Protein AF-A0A9E3K7X8-F1 (afdb_monomer)

Foldseek 3Di:
DDDDDDDDDDDDDPPPPPPPDDDQDDQDFADPPPPDPDGFRWHPKDKDWAFQDAAAPQQKTWIWIKIWTATPVGDDIDIWIWTWIDHPNHTDWIWTDDDDVDWDWHYDHQWIWTDGPPDPDIDIDRCNVHDDQWDQHPNDITGTGD

Solvent-accessible surface area (backbone atoms only — not comparable to full-atom values): 9042 Å² total; per-residue (Å²): 141,83,88,82,85,83,85,83,84,82,83,81,80,81,80,79,79,77,78,79,76,78,75,92,79,74,54,56,76,62,57,69,53,90,94,52,98,53,82,47,47,38,27,79,70,51,71,48,80,40,83,54,41,62,33,44,97,59,49,37,35,38,26,50,34,38,40,34,31,30,47,66,92,54,80,70,77,44,64,40,37,30,46,39,34,27,45,90,89,39,83,66,32,31,35,64,45,82,52,84,71,66,70,47,72,46,59,57,57,40,28,43,38,40,34,36,93,93,44,98,61,70,44,77,44,69,41,64,88,47,81,67,64,59,47,73,56,96,89,41,79,31,55,56,46,112

pLDDT: mean 78.8, std 19.94, range [37.41, 98.38]

Nearest PDB structures (foldseek):
  7f0y-assembly1_B  TM=6.631E-01  e=2.706E+00  Aspergillus novofumigatus
  4j9a-assembly1_A  TM=6.262E-01  e=2.199E+00  Pseudomonas aeruginosa PAO1
  4j9a-assembly2_B  TM=6.569E-01  e=3.693E+00  Pseudomonas aeruginosa PAO1
  5aiw-assembly1_A  TM=5.893E-01  e=6.201E+00  Enterococcus faecalis EnGen0234
  4j9a-assembly6_F  TM=5.166E-01  e=6.879E+00  Pseudomonas aeruginosa PAO1

Structure (mmCIF, N/CA/C/O backbone):
data_AF-A0A9E3K7X8-F1
#
_entry.id   AF-A0A9E3K7X8-F1
#
loop_
_atom_site.group_PDB
_atom_site.id
_atom_site.type_symbol
_atom_site.label_atom_id
_atom_site.label_alt_id
_atom_site.label_comp_id
_atom_site.label_asym_id
_atom_site.label_entity_id
_atom_site.label_seq_id
_atom_site.pdbx_PDB_ins_code
_atom_site.Cartn_x
_atom_site.Cartn_y
_atom_site.Cartn_z
_atom_site.occupancy
_atom_site.B_iso_or_equiv
_atom_site.auth_seq_id
_atom_site.auth_comp_id
_atom_site.auth_asym_id
_atom_site.auth_atom_id
_atom_site.pdbx_PDB_model_num
ATOM 1 N N . MET A 1 1 ? -65.925 -32.024 -11.592 1.00 45.22 1 MET A N 1
ATOM 2 C CA . MET A 1 1 ? -64.967 -31.949 -12.717 1.00 45.22 1 MET A CA 1
ATOM 3 C C . MET A 1 1 ? -64.966 -30.537 -13.282 1.00 45.22 1 MET A C 1
ATOM 5 O O . MET A 1 1 ? -65.887 -30.189 -14.007 1.00 45.22 1 MET A O 1
ATOM 9 N N . ARG A 1 2 ? -63.994 -29.703 -12.897 1.00 37.41 2 ARG A N 1
ATOM 10 C CA . ARG A 1 2 ? -63.712 -28.413 -13.546 1.00 37.41 2 ARG A CA 1
ATOM 11 C C . ARG A 1 2 ? -62.199 -28.200 -13.518 1.00 37.41 2 ARG A C 1
ATOM 13 O O . ARG A 1 2 ? -61.634 -27.964 -12.457 1.00 37.41 2 ARG A O 1
ATOM 20 N N . SER A 1 3 ? -61.571 -28.384 -14.674 1.00 41.91 3 SER A N 1
ATOM 21 C CA . SER A 1 3 ? -60.143 -28.170 -14.903 1.00 41.91 3 SER A CA 1
ATOM 22 C C . SER A 1 3 ? -59.876 -26.676 -15.078 1.00 41.91 3 SER A C 1
ATOM 24 O O . SER A 1 3 ? -60.531 -26.032 -15.895 1.00 41.91 3 SER A O 1
ATOM 26 N N . ILE A 1 4 ? -58.922 -26.130 -14.325 1.00 50.53 4 ILE A N 1
ATOM 27 C CA . ILE A 1 4 ? -58.406 -24.769 -14.508 1.00 50.53 4 ILE A CA 1
ATOM 28 C C . ILE A 1 4 ? -57.076 -24.902 -15.251 1.00 50.53 4 ILE A C 1
ATOM 30 O O . ILE A 1 4 ? -56.123 -25.474 -14.727 1.00 50.53 4 ILE A O 1
ATOM 34 N N . ILE A 1 5 ? -57.033 -24.418 -16.492 1.00 47.91 5 ILE A N 1
ATOM 35 C CA . ILE A 1 5 ? -55.824 -24.363 -17.319 1.00 47.91 5 ILE A CA 1
ATOM 36 C C . ILE A 1 5 ? -55.083 -23.076 -16.943 1.00 47.91 5 ILE A C 1
ATOM 38 O O . ILE A 1 5 ? -55.553 -21.979 -17.236 1.00 47.91 5 ILE A O 1
ATOM 42 N N . ALA A 1 6 ? -53.944 -23.207 -16.264 1.00 48.38 6 ALA A N 1
ATOM 43 C CA . ALA A 1 6 ? -53.048 -22.093 -15.978 1.00 48.38 6 ALA A CA 1
ATOM 44 C C . ALA A 1 6 ? -52.110 -21.872 -17.175 1.00 48.38 6 ALA A C 1
ATOM 46 O O . ALA A 1 6 ? -51.293 -22.733 -17.501 1.00 48.38 6 ALA A O 1
ATOM 47 N N . ALA A 1 7 ? -52.233 -20.722 -17.838 1.00 50.28 7 ALA A N 1
ATOM 48 C CA . ALA A 1 7 ? -51.311 -20.294 -18.883 1.00 50.28 7 ALA A CA 1
ATOM 49 C C . ALA A 1 7 ? -50.058 -19.676 -18.242 1.00 50.28 7 ALA A C 1
ATOM 51 O O . ALA A 1 7 ? -50.129 -18.633 -17.594 1.00 50.28 7 ALA A O 1
ATOM 52 N N . ILE A 1 8 ? -48.909 -20.331 -18.413 1.00 54.00 8 ILE A N 1
ATOM 53 C CA . ILE A 1 8 ? -47.601 -19.823 -17.989 1.00 54.00 8 ILE A CA 1
ATOM 54 C C . ILE A 1 8 ? -47.038 -18.981 -19.137 1.00 54.00 8 ILE A C 1
ATOM 56 O O . ILE A 1 8 ? -46.681 -19.507 -20.188 1.00 54.00 8 ILE A O 1
ATOM 60 N N . VAL A 1 9 ? -46.970 -17.664 -18.940 1.00 53.16 9 VAL A N 1
ATOM 61 C CA . VAL A 1 9 ? -46.298 -16.733 -19.855 1.00 53.16 9 VAL A CA 1
ATOM 62 C C . VAL A 1 9 ? -44.821 -16.680 -19.473 1.00 53.16 9 VAL A C 1
ATOM 64 O O . VAL A 1 9 ? -44.450 -16.099 -18.454 1.00 53.16 9 VAL A O 1
ATOM 67 N N . THR A 1 10 ? -43.964 -17.310 -20.272 1.00 59.66 10 THR A N 1
ATOM 68 C CA . THR A 1 10 ? -42.509 -17.277 -20.086 1.00 59.66 10 THR A CA 1
ATOM 69 C C . THR A 1 10 ? -41.933 -16.043 -20.786 1.00 59.66 10 THR A C 1
ATOM 71 O O . THR A 1 10 ? -41.810 -16.015 -22.008 1.00 59.66 10 THR A O 1
ATOM 74 N N . MET A 1 11 ? -41.582 -15.002 -20.024 1.00 46.00 11 MET A N 1
ATOM 75 C CA . MET A 1 11 ? -40.812 -13.863 -20.537 1.00 46.00 11 MET A CA 1
ATOM 76 C C . MET A 1 11 ? -39.336 -14.261 -20.675 1.00 46.00 11 MET A C 1
ATOM 78 O O . MET A 1 11 ? -38.642 -14.459 -19.679 1.00 46.00 11 MET A O 1
ATOM 82 N N . ILE A 1 12 ? -38.847 -14.366 -21.911 1.00 60.59 12 ILE A N 1
ATOM 83 C CA . ILE A 1 12 ? -37.420 -14.540 -22.204 1.00 60.59 12 ILE A CA 1
ATOM 84 C C . ILE A 1 12 ? -36.785 -13.145 -22.232 1.00 60.59 12 ILE A C 1
ATOM 86 O O . ILE A 1 12 ? -36.940 -12.400 -23.197 1.00 60.59 12 ILE A O 1
ATOM 90 N N . VAL A 1 13 ? -36.078 -12.774 -21.162 1.00 58.44 13 VAL A N 1
ATOM 91 C CA . VAL A 1 13 ? -35.251 -11.560 -21.141 1.00 58.44 13 VAL A CA 1
ATOM 92 C C . VAL A 1 13 ? -33.932 -11.877 -21.845 1.00 58.44 13 VAL A C 1
ATOM 94 O O . VAL A 1 13 ? -33.063 -12.552 -21.295 1.00 58.44 13 VAL A O 1
ATOM 97 N N . LEU A 1 14 ? -33.791 -11.406 -23.084 1.00 48.84 14 LEU A N 1
ATOM 98 C CA . LEU A 1 14 ? -32.533 -11.434 -23.827 1.00 48.84 14 LEU A CA 1
ATOM 99 C C . LEU A 1 14 ? -31.568 -10.420 -23.201 1.00 48.84 14 LEU A C 1
ATOM 101 O O . LEU A 1 14 ? -31.606 -9.230 -23.508 1.00 48.84 14 LEU A O 1
ATOM 105 N N . PHE A 1 15 ? -30.694 -10.888 -22.312 1.00 47.69 15 PHE A N 1
ATOM 106 C CA . PHE A 1 15 ? -29.522 -10.121 -21.900 1.00 47.69 15 PHE A CA 1
ATOM 107 C C . PHE A 1 15 ? -28.536 -10.082 -23.071 1.00 47.69 15 PHE A C 1
ATOM 109 O O . PHE A 1 15 ? -27.767 -11.016 -23.296 1.00 47.69 15 PHE A O 1
ATOM 116 N N . SER A 1 16 ? -28.572 -9.000 -23.848 1.00 46.88 16 SER A N 1
ATOM 117 C CA . SER A 1 16 ? -27.518 -8.684 -24.808 1.00 46.88 16 SER A CA 1
ATOM 118 C C . SER A 1 16 ? -26.240 -8.348 -24.043 1.00 46.88 16 SER A C 1
ATOM 120 O O . SER A 1 16 ? -26.035 -7.222 -23.596 1.00 46.88 16 SER A O 1
ATOM 122 N N . SER A 1 17 ? -25.375 -9.343 -23.882 1.00 46.41 17 SER A N 1
ATOM 123 C CA . SER A 1 17 ? -24.013 -9.172 -23.388 1.00 46.41 17 SER A CA 1
ATOM 124 C C . SER A 1 17 ? -23.210 -8.365 -24.407 1.00 46.41 17 SER A C 1
ATOM 126 O O . SER A 1 17 ? -22.564 -8.926 -25.292 1.00 46.41 17 SER A O 1
ATOM 128 N N . THR A 1 18 ? -23.238 -7.037 -24.319 1.00 48.88 18 THR A N 1
ATOM 129 C CA . THR A 1 18 ? -22.266 -6.205 -25.030 1.00 48.88 18 THR A CA 1
ATOM 130 C C . THR A 1 18 ? -20.899 -6.446 -24.402 1.00 48.88 18 THR A C 1
ATOM 132 O O . THR A 1 18 ? -20.544 -5.841 -23.390 1.00 48.88 18 THR A O 1
ATOM 135 N N . VAL A 1 19 ? -20.128 -7.358 -24.990 1.00 51.34 19 VAL A N 1
ATOM 136 C CA . VAL A 1 19 ? -18.701 -7.495 -24.705 1.00 51.34 19 VAL A CA 1
ATOM 137 C C . VAL A 1 19 ? -18.025 -6.263 -25.295 1.00 51.34 19 VAL A C 1
ATOM 139 O O . VAL A 1 19 ? -17.693 -6.223 -26.480 1.00 51.34 19 VAL A O 1
ATOM 142 N N . ALA A 1 20 ? -17.874 -5.221 -24.480 1.00 45.22 20 ALA A N 1
ATOM 143 C CA . ALA A 1 20 ? -17.074 -4.062 -24.836 1.00 45.22 20 ALA A CA 1
ATOM 144 C C . ALA A 1 20 ? -15.628 -4.530 -25.060 1.00 45.22 20 ALA A C 1
ATOM 146 O O . ALA A 1 20 ? -14.887 -4.795 -24.115 1.00 45.22 20 ALA A O 1
ATOM 147 N N . HIS A 1 21 ? -15.235 -4.665 -26.326 1.00 40.78 21 HIS A N 1
ATOM 148 C CA . HIS A 1 21 ? -13.841 -4.834 -26.705 1.00 40.78 21 HIS A CA 1
ATOM 149 C C . HIS A 1 21 ? -13.102 -3.540 -26.355 1.00 40.78 21 HIS A C 1
ATOM 151 O O . HIS A 1 21 ? -13.276 -2.510 -27.006 1.00 40.78 21 HIS A O 1
ATOM 157 N N . ALA A 1 22 ? -12.289 -3.579 -25.301 1.00 40.16 22 ALA A N 1
ATOM 158 C CA . ALA A 1 22 ? -11.365 -2.500 -24.989 1.00 40.16 22 ALA A CA 1
ATOM 159 C C . ALA A 1 22 ? -10.370 -2.346 -26.156 1.00 40.16 22 ALA A C 1
ATOM 161 O O . ALA A 1 22 ? -9.574 -3.243 -26.429 1.00 40.16 22 ALA A O 1
ATOM 162 N N . SER A 1 23 ? -10.444 -1.217 -26.865 1.00 43.44 23 SER A N 1
ATOM 163 C CA . SER A 1 23 ? -9.527 -0.865 -27.955 1.00 43.44 23 SER A CA 1
ATOM 164 C C . SER A 1 23 ? -8.073 -0.839 -27.462 1.00 43.44 23 SER A C 1
ATOM 166 O O . SER A 1 23 ? -7.723 -0.124 -26.524 1.00 43.44 23 SER A O 1
ATOM 168 N N . THR A 1 24 ? -7.211 -1.622 -28.108 1.00 50.22 24 THR A N 1
ATOM 169 C CA . THR A 1 24 ? -5.845 -1.977 -27.682 1.00 50.22 24 THR A CA 1
ATOM 170 C C . THR A 1 24 ? -4.754 -0.943 -28.005 1.00 50.22 24 THR A C 1
ATOM 172 O O . THR A 1 24 ? -3.574 -1.284 -27.982 1.00 50.22 24 THR A O 1
ATOM 175 N N . LYS A 1 25 ? -5.075 0.327 -28.295 1.00 47.94 25 LYS A N 1
ATOM 176 C CA . LYS A 1 25 ? -4.054 1.324 -28.709 1.00 47.94 25 LYS A CA 1
ATOM 177 C C . LYS A 1 25 ? -4.176 2.721 -28.096 1.00 47.94 25 LYS A C 1
ATOM 179 O O . LYS A 1 25 ? -3.648 3.679 -28.650 1.00 47.94 25 LYS A O 1
ATOM 184 N N . GLN A 1 26 ? -4.836 2.878 -26.954 1.00 54.72 26 GLN A N 1
ATOM 185 C CA . GLN A 1 26 ? -4.863 4.176 -26.273 1.00 54.72 26 GLN A CA 1
ATOM 186 C C . GLN A 1 26 ? -3.823 4.206 -25.154 1.00 54.72 26 GLN A C 1
ATOM 188 O O . GLN A 1 26 ? -4.067 3.740 -24.043 1.00 54.72 26 GLN A O 1
ATOM 193 N N . CYS A 1 27 ? -2.640 4.756 -25.449 1.00 57.44 27 CYS A N 1
ATOM 194 C CA . CYS A 1 27 ? -1.706 5.144 -24.396 1.00 57.44 27 CYS A CA 1
ATOM 195 C C . CYS A 1 27 ? -2.398 6.215 -23.541 1.00 57.44 27 CYS A C 1
ATOM 197 O O . CYS A 1 27 ? -2.765 7.285 -24.034 1.00 57.44 27 CYS A O 1
ATOM 199 N N . LEU A 1 28 ? -2.641 5.905 -22.267 1.00 57.81 28 LEU A N 1
ATOM 200 C CA . LEU A 1 28 ? -3.327 6.821 -21.362 1.00 57.81 28 LEU A CA 1
ATOM 201 C C . LEU A 1 28 ? -2.376 7.974 -21.028 1.00 57.81 28 LEU A C 1
ATOM 203 O O . LEU A 1 28 ? -1.268 7.771 -20.523 1.00 57.81 28 LEU A O 1
ATOM 207 N N . ALA A 1 29 ? -2.809 9.192 -21.341 1.00 52.56 29 ALA A N 1
ATO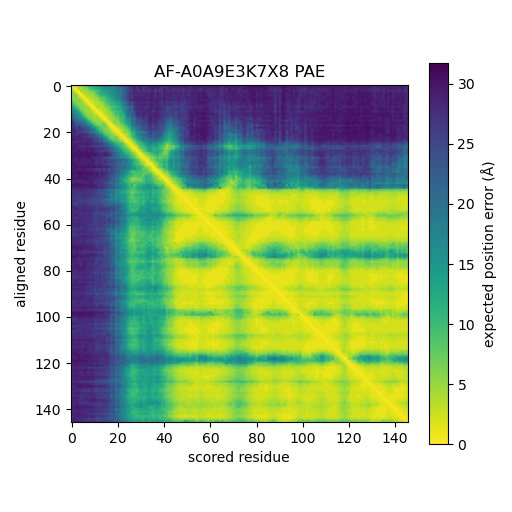M 208 C CA . ALA A 1 29 ? -1.998 10.387 -21.191 1.00 52.56 29 ALA A CA 1
ATOM 209 C C . ALA A 1 29 ? -1.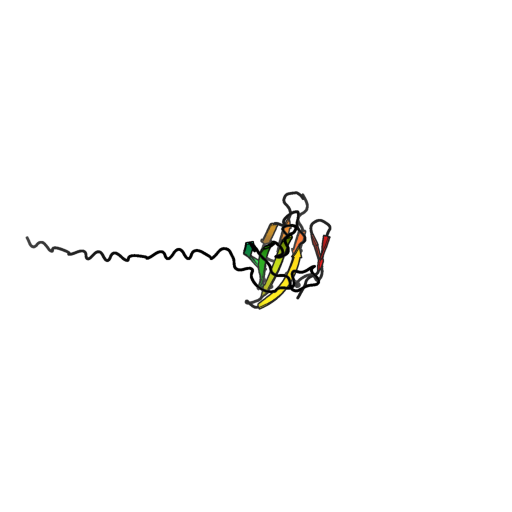673 10.701 -19.717 1.00 52.56 29 ALA A C 1
ATOM 211 O O . ALA A 1 29 ? -2.549 10.709 -18.853 1.00 52.56 29 ALA A O 1
ATOM 212 N N . LYS A 1 30 ? -0.401 11.065 -19.490 1.00 48.91 30 LYS A N 1
ATOM 213 C CA . LYS A 1 30 ? 0.141 11.909 -18.407 1.00 48.91 30 LYS A CA 1
ATOM 214 C C . LYS A 1 30 ? -0.206 11.529 -16.960 1.00 48.91 30 LYS A C 1
ATOM 216 O O . LYS A 1 30 ? -1.115 12.078 -16.343 1.00 48.91 30 LYS A O 1
ATOM 221 N N . ARG A 1 31 ? 0.700 10.785 -16.321 1.00 50.22 31 ARG A N 1
ATOM 222 C CA . ARG A 1 31 ? 1.023 10.987 -14.895 1.00 50.22 31 ARG A CA 1
ATOM 223 C C . ARG A 1 31 ? 2.539 11.053 -14.743 1.00 50.22 31 ARG A C 1
ATOM 225 O O . ARG A 1 31 ? 3.242 10.351 -15.459 1.00 50.22 31 ARG A O 1
ATOM 232 N N . ARG A 1 32 ? 3.037 11.864 -13.802 1.00 49.59 32 ARG A N 1
ATOM 233 C CA . ARG A 1 32 ? 4.393 11.666 -13.271 1.00 49.59 32 ARG A CA 1
ATOM 234 C C . ARG A 1 32 ? 4.394 10.282 -12.621 1.00 49.59 32 ARG A C 1
ATOM 236 O O . ARG A 1 32 ? 3.800 10.112 -11.556 1.00 49.59 32 ARG A O 1
ATOM 243 N N . ALA A 1 33 ? 4.958 9.280 -13.288 1.00 51.31 33 ALA A N 1
ATOM 244 C CA . ALA A 1 33 ? 5.337 8.053 -12.606 1.00 51.31 33 ALA A CA 1
ATOM 245 C C . ALA A 1 33 ? 6.384 8.450 -11.554 1.00 51.31 33 ALA A C 1
ATOM 247 O O . ALA A 1 33 ? 7.305 9.207 -11.865 1.00 51.31 33 ALA A O 1
ATOM 248 N N . ALA A 1 34 ? 6.195 8.044 -10.295 1.00 46.97 34 ALA A N 1
ATOM 249 C CA . ALA A 1 34 ? 7.182 8.362 -9.262 1.00 46.97 34 ALA A CA 1
ATOM 250 C C . ALA A 1 34 ? 8.548 7.815 -9.702 1.00 46.97 34 ALA A C 1
ATOM 252 O O . ALA A 1 34 ? 8.620 6.664 -10.125 1.00 46.97 34 ALA A O 1
ATOM 253 N N . GLY A 1 35 ? 9.577 8.664 -9.661 1.00 49.19 35 GLY A N 1
ATOM 254 C CA . GLY A 1 35 ? 10.931 8.344 -10.123 1.00 49.19 35 GLY A CA 1
ATOM 255 C C . GLY A 1 35 ? 11.311 8.892 -11.505 1.00 49.19 35 GLY A C 1
ATOM 256 O O . GLY A 1 35 ? 12.496 8.950 -11.801 1.00 49.19 35 GLY A O 1
ATOM 257 N N . PHE A 1 36 ? 10.361 9.363 -12.325 1.00 48.62 36 PHE A N 1
ATOM 258 C CA . PHE A 1 36 ? 10.667 9.916 -13.653 1.00 48.62 36 PHE A CA 1
ATOM 259 C C . PHE A 1 36 ? 10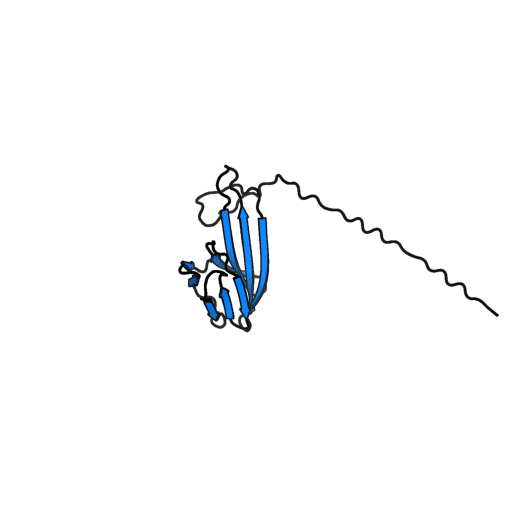.556 11.446 -13.688 1.00 48.62 36 PHE A C 1
ATOM 261 O O . PHE A 1 36 ? 9.516 12.032 -13.362 1.00 48.62 36 PHE A O 1
ATOM 268 N N . SER A 1 37 ? 11.619 12.109 -14.146 1.00 43.66 37 SER A N 1
ATOM 269 C CA . SER A 1 37 ? 11.654 13.544 -14.439 1.00 43.66 37 SER A CA 1
ATOM 270 C C . SER A 1 37 ? 10.988 13.842 -15.792 1.00 43.66 37 SER A C 1
ATOM 272 O O . SER A 1 37 ? 11.623 14.288 -16.738 1.00 43.66 37 SER A O 1
ATOM 274 N N . GLY A 1 38 ? 9.676 13.610 -15.926 1.00 48.69 38 GLY A N 1
ATOM 275 C CA . GLY A 1 38 ? 9.018 13.854 -17.213 1.00 48.69 38 GLY A CA 1
ATOM 276 C C . GLY A 1 38 ? 7.519 13.589 -17.273 1.00 48.69 38 GLY A C 1
ATOM 277 O O . GLY A 1 38 ? 6.919 12.974 -16.393 1.00 48.69 38 GLY A O 1
ATOM 278 N N . LYS A 1 39 ? 6.896 14.102 -18.339 1.00 52.31 39 LYS A N 1
ATOM 279 C CA . LYS A 1 39 ? 5.535 13.754 -18.767 1.00 52.31 39 LYS A CA 1
ATOM 280 C C . LYS A 1 39 ? 5.665 12.629 -19.795 1.00 52.31 39 LYS A C 1
ATOM 282 O O . LYS A 1 39 ? 5.792 12.917 -20.978 1.00 52.31 39 LYS A O 1
ATOM 287 N N . GLU A 1 40 ? 5.649 11.379 -19.351 1.00 56.59 40 GLU A N 1
ATOM 288 C CA . GLU A 1 40 ? 5.699 10.227 -20.256 1.00 56.59 40 GLU A CA 1
ATOM 289 C C . GLU A 1 40 ? 4.304 9.729 -20.634 1.00 56.59 40 GLU A C 1
ATOM 291 O O . GLU A 1 40 ? 3.353 9.761 -19.843 1.00 56.59 40 GLU A O 1
ATOM 296 N N . TRP A 1 41 ? 4.194 9.280 -21.880 1.00 57.38 41 TRP A N 1
ATOM 297 C CA . TRP A 1 41 ? 3.045 8.538 -22.371 1.00 57.38 41 TRP A CA 1
ATOM 298 C C . TRP A 1 41 ? 3.196 7.082 -21.927 1.00 57.38 41 TRP A C 1
ATOM 300 O O . TRP A 1 41 ? 4.216 6.449 -22.197 1.00 57.38 41 TRP A O 1
ATOM 310 N N . LEU A 1 42 ? 2.194 6.571 -21.210 1.00 62.53 42 LEU A N 1
ATOM 311 C CA . LEU A 1 42 ? 2.199 5.216 -20.664 1.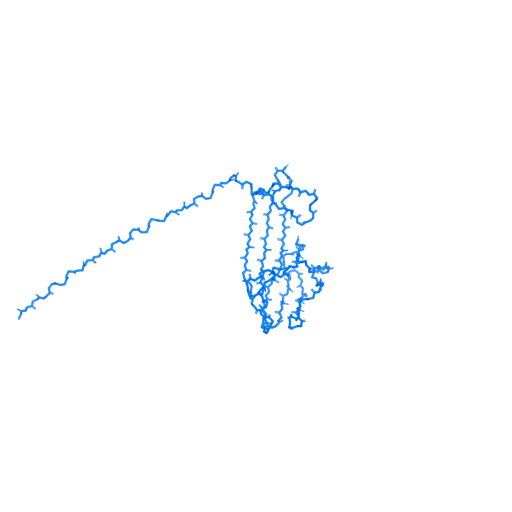00 62.53 42 LEU A CA 1
ATOM 312 C C . LEU A 1 42 ? 1.410 4.307 -21.607 1.00 62.53 42 LEU A C 1
ATOM 314 O O . LEU A 1 42 ? 0.199 4.481 -21.770 1.00 62.53 42 LEU A O 1
ATOM 318 N N . CYS A 1 43 ? 2.086 3.336 -22.211 1.00 61.12 43 CYS A N 1
ATOM 319 C CA . CYS A 1 43 ? 1.476 2.336 -23.082 1.00 61.12 43 CYS A CA 1
ATOM 320 C C . CYS A 1 43 ? 1.433 0.979 -22.354 1.00 61.12 43 CYS A C 1
ATOM 322 O O . CYS A 1 43 ? 2.242 0.718 -21.465 1.00 61.12 43 CYS A O 1
ATOM 324 N N . ASN A 1 44 ? 0.453 0.125 -22.674 1.00 63.06 44 ASN A N 1
ATOM 325 C CA . ASN A 1 44 ? 0.253 -1.190 -22.038 1.00 63.06 44 ASN A CA 1
ATOM 326 C C . ASN A 1 44 ? 0.236 -1.147 -20.499 1.00 63.06 44 ASN A C 1
ATOM 328 O O . ASN A 1 44 ? 1.018 -1.811 -19.818 1.00 63.06 44 ASN A O 1
ATOM 332 N N . LYS A 1 45 ? -0.672 -0.341 -19.941 1.00 70.94 45 LYS A N 1
ATOM 333 C CA . LYS A 1 45 ? -0.854 -0.232 -18.494 1.00 70.94 45 LYS A CA 1
ATOM 334 C C . LYS A 1 45 ? -1.760 -1.351 -17.979 1.00 70.94 45 LYS A C 1
ATOM 336 O O . LYS A 1 45 ? -2.972 -1.292 -18.163 1.00 70.94 45 LYS A O 1
ATOM 341 N N . THR A 1 46 ? -1.198 -2.306 -17.247 1.00 81.19 46 THR A N 1
ATOM 342 C CA . THR A 1 46 ? -1.989 -3.197 -16.384 1.00 81.19 46 THR A CA 1
ATOM 343 C C . THR A 1 46 ? -1.916 -2.678 -14.962 1.00 81.19 46 THR A C 1
ATOM 345 O O . THR A 1 46 ? -0.821 -2.492 -14.428 1.00 81.19 46 THR A O 1
ATOM 348 N N . SER A 1 47 ? -3.060 -2.446 -14.328 1.00 87.25 47 SER A N 1
ATOM 349 C CA . SER A 1 47 ? -3.091 -2.074 -12.918 1.00 87.25 47 SER A CA 1
ATOM 350 C C . SER A 1 47 ? -4.202 -2.788 -12.176 1.00 87.25 47 SER A C 1
ATOM 352 O O . SER A 1 47 ? -5.318 -2.872 -12.679 1.00 87.25 47 SER A O 1
ATOM 354 N N . THR A 1 48 ? -3.905 -3.231 -10.962 1.00 91.00 48 THR A N 1
ATOM 355 C CA . THR A 1 48 ? -4.883 -3.792 -10.032 1.00 91.00 48 THR A CA 1
ATOM 356 C C . THR A 1 48 ? -5.031 -2.844 -8.857 1.00 91.00 48 THR A C 1
ATOM 358 O O . THR A 1 48 ? -4.031 -2.375 -8.315 1.00 91.00 48 THR A O 1
ATOM 361 N N . PHE A 1 49 ? -6.264 -2.575 -8.447 1.00 94.31 49 PHE A N 1
ATOM 362 C CA . PHE A 1 49 ? -6.565 -1.773 -7.268 1.00 94.31 49 PHE A CA 1
ATOM 363 C C . PHE A 1 49 ? -7.503 -2.585 -6.384 1.00 94.31 49 PHE A C 1
ATOM 365 O O . PHE A 1 49 ? -8.685 -2.726 -6.692 1.00 94.31 49 PHE A O 1
ATOM 372 N N . ARG A 1 50 ? -6.954 -3.195 -5.335 1.00 97.62 50 ARG A N 1
ATOM 373 C CA . ARG A 1 50 ? -7.668 -4.174 -4.514 1.00 97.62 50 ARG A CA 1
ATOM 374 C C . ARG A 1 50 ? -7.838 -3.650 -3.100 1.00 97.62 50 ARG A C 1
ATOM 376 O O . ARG A 1 50 ? -6.856 -3.297 -2.455 1.00 97.62 50 ARG A O 1
ATOM 383 N N . PHE A 1 51 ? -9.070 -3.643 -2.603 1.00 97.88 51 PHE A N 1
ATOM 384 C CA . PHE A 1 51 ? -9.327 -3.402 -1.188 1.00 97.88 51 PHE A CA 1
ATOM 385 C C . PHE A 1 51 ? -8.760 -4.560 -0.358 1.00 97.88 51 PHE A C 1
ATOM 387 O O . PHE A 1 51 ? -9.068 -5.723 -0.615 1.00 97.88 51 PHE A O 1
ATOM 394 N N . VAL A 1 52 ? -7.903 -4.243 0.612 1.00 98.31 52 VAL A N 1
ATOM 395 C CA . VAL A 1 52 ? -7.278 -5.230 1.504 1.00 98.31 52 VAL A CA 1
ATOM 396 C C . VAL A 1 52 ? -8.066 -5.356 2.799 1.00 98.31 52 VAL A C 1
ATOM 398 O O . VAL A 1 52 ? -8.247 -6.458 3.310 1.00 98.31 52 VAL A O 1
ATOM 401 N N . GLY A 1 53 ? -8.523 -4.233 3.347 1.00 97.81 53 GLY A N 1
ATOM 402 C CA . GLY A 1 53 ? -9.273 -4.217 4.593 1.00 97.81 53 GLY A CA 1
ATOM 403 C C . GLY A 1 53 ? -9.301 -2.844 5.245 1.00 97.81 53 GLY A C 1
ATOM 404 O O . GLY A 1 53 ? -8.687 -1.885 4.772 1.00 97.81 53 GLY A O 1
ATOM 405 N N . ARG A 1 54 ? -10.019 -2.759 6.365 1.00 97.88 54 ARG A N 1
ATOM 406 C CA . ARG A 1 54 ? -10.134 -1.545 7.175 1.00 97.88 54 ARG A CA 1
ATOM 407 C C . ARG A 1 54 ? -9.477 -1.761 8.536 1.00 97.88 54 ARG A C 1
ATOM 409 O O . ARG A 1 54 ? -9.786 -2.732 9.220 1.00 97.88 54 ARG A O 1
ATOM 416 N N . ILE A 1 55 ? -8.596 -0.846 8.933 1.00 96.94 55 ILE A N 1
ATOM 417 C CA . ILE A 1 55 ? -7.972 -0.830 10.257 1.00 96.94 55 ILE A CA 1
ATOM 418 C C . ILE A 1 55 ? -9.037 -0.469 11.297 1.00 96.94 55 ILE A C 1
ATOM 420 O O . ILE A 1 55 ? -9.694 0.574 11.201 1.00 96.94 55 ILE A O 1
ATOM 424 N N . SER A 1 56 ? -9.206 -1.319 12.308 1.00 91.81 56 SER A N 1
ATOM 425 C CA . SER A 1 56 ? -10.163 -1.072 13.387 1.00 91.81 56 SER A CA 1
ATOM 426 C C . SER A 1 56 ? -9.774 0.160 14.216 1.00 91.81 56 SER A C 1
ATOM 428 O O . SER A 1 56 ? -8.597 0.499 14.350 1.00 91.81 56 SER A O 1
ATOM 430 N N . ARG A 1 57 ? -10.775 0.853 14.777 1.00 88.69 57 ARG A N 1
ATOM 431 C CA . ARG A 1 57 ? -10.669 2.128 15.526 1.00 88.69 57 ARG A CA 1
ATOM 432 C C . ARG A 1 57 ? -10.237 3.347 14.708 1.00 88.69 57 ARG A C 1
ATOM 434 O O . ARG A 1 57 ? -10.859 4.392 14.838 1.00 88.69 57 ARG A O 1
ATOM 441 N N . SER A 1 58 ? -9.210 3.241 13.867 1.00 93.19 58 SER A N 1
ATOM 442 C CA . SER A 1 58 ? -8.741 4.377 13.065 1.00 93.19 58 SER A CA 1
ATOM 443 C C . SER A 1 58 ? -9.546 4.572 11.779 1.00 93.19 58 SER A C 1
ATOM 445 O O . SER A 1 58 ? -9.526 5.668 11.219 1.00 93.19 58 SER A O 1
ATOM 447 N N . GLY A 1 59 ? -10.239 3.542 11.289 1.00 95.25 59 GLY A N 1
ATOM 448 C CA . GLY A 1 59 ? -11.057 3.632 10.079 1.00 95.25 59 GLY A CA 1
ATOM 449 C C . GLY A 1 59 ? -10.246 3.840 8.799 1.00 95.25 59 GLY A C 1
ATOM 450 O O . GLY A 1 59 ? -10.823 4.223 7.783 1.00 95.25 59 GLY A O 1
ATOM 451 N N . TYR A 1 60 ? -8.927 3.615 8.837 1.00 97.81 60 TYR A N 1
ATOM 452 C CA . TYR A 1 60 ? -8.108 3.629 7.628 1.00 97.81 60 TYR A CA 1
ATOM 453 C C . TYR A 1 60 ? -8.496 2.464 6.726 1.00 97.81 60 TYR A C 1
ATOM 455 O O . TYR A 1 60 ? -8.589 1.325 7.174 1.00 97.81 60 TYR A O 1
ATOM 463 N N . GLU A 1 61 ? -8.698 2.750 5.454 1.00 98.31 61 GLU A N 1
ATOM 464 C CA . GLU A 1 61 ? -8.995 1.786 4.406 1.00 98.31 61 GLU A CA 1
ATOM 465 C C . GLU A 1 61 ? -7.718 1.554 3.607 1.00 98.31 61 GLU A C 1
ATOM 467 O O . GLU A 1 61 ? -7.126 2.496 3.077 1.00 98.31 61 GLU A O 1
ATOM 472 N N . ILE A 1 62 ? -7.280 0.300 3.560 1.00 98.38 62 ILE A N 1
ATOM 473 C CA . ILE A 1 62 ? -6.014 -0.097 2.958 1.00 98.38 62 ILE A CA 1
ATOM 474 C C . ILE A 1 62 ? -6.293 -0.742 1.608 1.00 98.38 62 ILE A C 1
ATOM 476 O O . ILE A 1 62 ? -7.095 -1.674 1.507 1.00 98.38 62 ILE A O 1
ATOM 480 N N . TYR A 1 63 ? -5.598 -0.264 0.582 1.00 98.38 63 TYR A N 1
ATOM 481 C CA . TYR A 1 63 ? -5.675 -0.788 -0.773 1.00 98.38 63 TYR A CA 1
ATOM 482 C C . TYR A 1 63 ? -4.289 -1.201 -1.272 1.00 98.38 63 TYR A C 1
ATOM 484 O O . TYR A 1 63 ? -3.303 -0.490 -1.082 1.00 98.38 63 TYR A O 1
ATOM 492 N N . ASP A 1 64 ? -4.239 -2.344 -1.946 1.00 97.62 64 ASP A N 1
ATOM 493 C CA . ASP A 1 64 ? -3.079 -2.860 -2.665 1.00 97.62 64 ASP A CA 1
ATOM 494 C C . ASP A 1 64 ? -3.195 -2.412 -4.125 1.00 97.62 64 ASP A C 1
ATOM 496 O O . ASP A 1 64 ? -4.046 -2.904 -4.878 1.00 97.62 64 ASP A O 1
ATOM 500 N N . TYR A 1 65 ? -2.389 -1.420 -4.504 1.00 95.00 65 TYR A N 1
ATOM 501 C CA . TYR A 1 65 ? -2.313 -0.929 -5.874 1.00 95.00 65 TYR A CA 1
ATOM 502 C C . TYR A 1 65 ? -1.045 -1.441 -6.539 1.00 95.00 65 TYR A C 1
ATOM 504 O O . TYR A 1 65 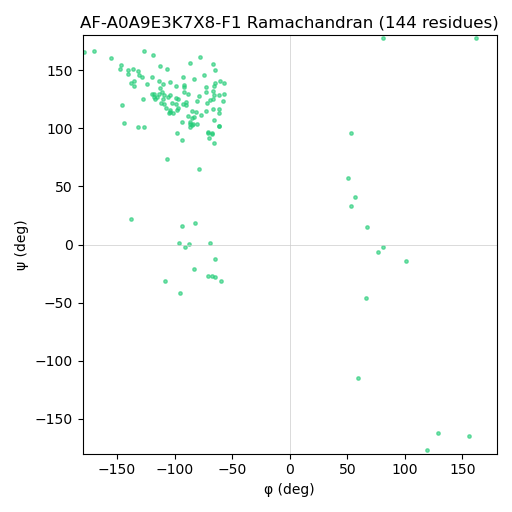? 0.054 -1.026 -6.182 1.00 95.00 65 TYR A O 1
ATOM 512 N N . ARG A 1 66 ? -1.193 -2.286 -7.555 1.00 93.25 66 ARG A N 1
ATOM 513 C CA . ARG A 1 66 ? -0.072 -2.787 -8.357 1.00 93.25 66 ARG A CA 1
ATOM 514 C C . ARG A 1 66 ? -0.205 -2.257 -9.764 1.00 93.25 66 ARG A C 1
ATOM 516 O O . ARG A 1 66 ? -1.313 -2.174 -10.295 1.00 93.25 66 ARG A O 1
ATOM 523 N N . TYR A 1 67 ? 0.909 -1.890 -10.370 1.00 87.94 67 TYR A N 1
ATOM 524 C CA . TYR A 1 67 ? 0.920 -1.406 -11.739 1.00 87.94 67 TYR A CA 1
ATOM 525 C C . TYR A 1 67 ? 2.123 -1.936 -12.493 1.00 87.94 67 TYR A C 1
ATOM 527 O O . TYR A 1 67 ? 3.185 -2.167 -11.922 1.00 87.94 67 TYR A O 1
ATOM 535 N N . ARG A 1 68 ? 1.936 -2.088 -13.799 1.00 86.94 68 ARG A N 1
ATOM 536 C CA . ARG A 1 68 ? 2.997 -2.255 -14.782 1.00 86.94 68 ARG A CA 1
ATOM 537 C C . ARG A 1 68 ? 2.683 -1.361 -15.966 1.00 86.94 68 ARG A C 1
ATOM 539 O O . ARG A 1 68 ? 1.511 -1.212 -16.321 1.00 86.94 68 ARG A O 1
ATOM 546 N N . PHE A 1 69 ? 3.699 -0.736 -16.531 1.00 82.50 69 PHE A N 1
ATOM 547 C CA . PHE A 1 69 ? 3.575 0.073 -17.730 1.00 82.50 69 PHE A CA 1
ATOM 548 C C . PHE A 1 69 ? 4.845 -0.024 -18.563 1.00 82.50 69 PHE A C 1
ATOM 550 O O . PHE A 1 69 ? 5.937 -0.250 -18.041 1.00 82.50 69 PHE A O 1
ATOM 557 N N . LEU A 1 70 ? 4.684 0.208 -19.859 1.00 79.50 70 LEU A N 1
ATOM 558 C CA . LEU A 1 70 ? 5.782 0.362 -20.793 1.00 79.50 70 LEU A CA 1
ATOM 559 C C . LEU A 1 70 ? 5.863 1.838 -21.220 1.00 79.50 70 LEU A C 1
ATOM 561 O O . LEU A 1 70 ? 4.834 2.406 -21.616 1.00 79.50 70 LEU A O 1
ATOM 565 N N . PRO A 1 71 ? 7.037 2.486 -21.143 1.00 76.56 71 PRO A N 1
ATOM 566 C CA . PRO A 1 71 ? 7.212 3.827 -21.684 1.00 76.56 71 PRO A CA 1
ATOM 567 C C . PRO A 1 71 ? 6.936 3.835 -23.193 1.00 76.56 71 PRO A C 1
ATOM 569 O O . PRO A 1 71 ? 7.321 2.913 -23.911 1.00 76.56 71 PRO A O 1
ATOM 572 N N . HIS A 1 72 ? 6.275 4.881 -23.695 1.00 69.69 72 HIS A N 1
ATOM 573 C CA . HIS A 1 72 ? 5.949 5.004 -25.123 1.00 69.69 72 HIS A CA 1
ATOM 574 C C . HIS A 1 72 ? 7.184 5.009 -26.035 1.00 69.69 72 HIS A C 1
ATOM 576 O O . HIS A 1 72 ? 7.112 4.527 -27.160 1.00 69.69 72 HIS A O 1
ATOM 582 N N . ALA A 1 73 ? 8.320 5.529 -25.561 1.00 74.50 73 ALA A N 1
ATOM 583 C CA . ALA A 1 73 ? 9.578 5.518 -26.310 1.00 74.50 73 ALA A CA 1
ATOM 584 C C . ALA A 1 73 ? 10.186 4.105 -26.470 1.00 74.50 73 ALA A C 1
ATOM 586 O O . ALA A 1 73 ? 11.255 3.965 -27.059 1.00 74.50 73 ALA A O 1
ATOM 587 N N . GLY A 1 74 ? 9.523 3.063 -25.954 1.00 68.94 74 GLY A N 1
ATOM 588 C CA . GLY A 1 74 ? 10.117 1.748 -25.746 1.00 68.94 74 GLY A CA 1
ATOM 589 C C . GLY A 1 74 ? 10.945 1.713 -24.458 1.00 68.94 74 GLY A C 1
ATOM 590 O O . GLY A 1 74 ? 11.053 2.709 -23.744 1.00 68.94 74 GLY A O 1
ATOM 591 N N . GLY A 1 75 ? 11.499 0.546 -24.131 1.00 76.38 75 GLY A N 1
ATOM 592 C CA . GLY A 1 75 ? 12.338 0.354 -22.945 1.00 76.38 75 GLY A CA 1
ATOM 593 C C . GLY A 1 75 ? 11.913 -0.831 -22.084 1.00 76.38 75 GLY A C 1
ATOM 594 O O . GLY A 1 75 ? 11.205 -1.731 -22.538 1.00 76.38 75 GLY A O 1
ATOM 595 N N . ALA A 1 76 ? 12.374 -0.837 -20.833 1.00 81.69 76 ALA A N 1
ATOM 596 C CA . ALA A 1 76 ? 12.025 -1.874 -19.874 1.00 81.69 76 ALA A CA 1
ATOM 597 C C . ALA A 1 76 ? 10.581 -1.705 -19.376 1.00 81.69 76 ALA A C 1
ATOM 599 O O . ALA A 1 76 ? 10.075 -0.595 -19.210 1.00 81.69 76 ALA A O 1
ATOM 600 N N . MET A 1 77 ? 9.909 -2.825 -19.108 1.00 82.50 77 MET A N 1
ATOM 601 C CA . MET A 1 77 ? 8.626 -2.807 -18.409 1.00 82.50 77 MET A CA 1
ATOM 602 C C . MET A 1 77 ? 8.862 -2.328 -16.975 1.00 82.50 77 MET A C 1
ATOM 604 O O . MET A 1 77 ? 9.515 -3.021 -16.194 1.00 82.50 77 MET A O 1
ATOM 608 N N . HIS A 1 78 ? 8.287 -1.188 -16.609 1.00 82.38 78 HIS A N 1
ATOM 609 C CA . HIS A 1 78 ? 8.351 -0.685 -15.244 1.00 82.38 78 HIS A CA 1
ATOM 610 C C . HIS A 1 78 ? 7.149 -1.181 -14.458 1.00 82.38 78 HIS A C 1
ATOM 612 O O . HIS A 1 78 ? 6.017 -1.182 -14.944 1.00 82.38 78 HIS A O 1
ATOM 618 N N . GLY A 1 79 ? 7.396 -1.610 -13.228 1.00 85.69 79 GLY A N 1
ATOM 619 C CA . GLY A 1 79 ? 6.368 -2.040 -12.299 1.00 85.69 79 GLY A CA 1
ATOM 620 C C . GLY A 1 79 ? 6.482 -1.301 -10.981 1.00 85.69 79 GLY A C 1
ATOM 621 O O . GLY A 1 79 ? 7.476 -0.639 -10.702 1.00 85.69 79 GLY A O 1
ATOM 622 N N . GLY A 1 80 ? 5.443 -1.407 -10.172 1.00 90.62 80 GLY A N 1
ATOM 623 C CA . GLY A 1 80 ? 5.504 -0.956 -8.797 1.00 90.62 80 GLY A CA 1
ATOM 624 C C . GLY A 1 80 ? 4.288 -1.400 -8.015 1.00 90.62 80 GLY A C 1
ATOM 625 O O . GLY A 1 80 ? 3.269 -1.828 -8.573 1.00 90.62 80 GLY A O 1
ATOM 626 N N . GLN A 1 81 ? 4.403 -1.267 -6.705 1.00 94.75 81 GLN A N 1
ATOM 627 C CA . GLN A 1 81 ? 3.327 -1.526 -5.772 1.00 94.75 81 GLN A CA 1
ATOM 628 C C . GLN A 1 81 ? 3.180 -0.318 -4.853 1.00 94.75 81 GLN A C 1
ATOM 630 O O . GLN A 1 81 ? 4.152 0.353 -4.531 1.00 94.75 81 GLN A O 1
ATOM 635 N N . ARG A 1 82 ? 1.950 0.016 -4.470 1.00 96.00 82 ARG A N 1
ATOM 636 C CA . ARG A 1 82 ? 1.673 1.071 -3.496 1.00 96.00 82 ARG A CA 1
ATOM 637 C C . ARG A 1 82 ? 0.638 0.591 -2.505 1.00 96.00 82 ARG A C 1
ATOM 639 O O . ARG A 1 82 ? -0.395 0.045 -2.900 1.00 96.00 82 ARG A O 1
ATOM 646 N N . ILE A 1 83 ? 0.886 0.877 -1.235 1.00 97.75 83 ILE A N 1
ATOM 647 C CA . ILE A 1 83 ? -0.120 0.760 -0.185 1.00 97.75 83 ILE A CA 1
ATOM 648 C C . ILE A 1 83 ? -0.884 2.074 -0.158 1.00 97.75 83 ILE A C 1
ATOM 650 O O . ILE A 1 83 ? -0.393 3.075 0.353 1.00 97.75 83 ILE A O 1
ATOM 654 N N . LYS A 1 84 ? -2.073 2.092 -0.748 1.00 97.94 84 LYS A N 1
ATOM 655 C CA . LYS A 1 84 ? -2.918 3.284 -0.844 1.00 97.94 84 LYS A CA 1
ATOM 656 C C . LYS A 1 84 ? -3.811 3.369 0.391 1.00 97.94 84 LYS A C 1
ATOM 658 O O . LYS A 1 84 ? -4.484 2.393 0.722 1.00 97.94 84 LYS A O 1
ATOM 663 N N . ILE A 1 85 ? -3.831 4.523 1.058 1.00 98.00 85 ILE A N 1
ATOM 664 C CA . ILE A 1 85 ? -4.554 4.707 2.320 1.00 98.00 85 ILE A CA 1
ATOM 665 C C . ILE A 1 85 ? -5.654 5.749 2.159 1.00 98.00 85 ILE A C 1
ATOM 667 O O . ILE A 1 85 ? -5.413 6.891 1.764 1.00 98.00 85 ILE A O 1
ATOM 671 N N . PHE A 1 86 ? -6.871 5.343 2.507 1.00 98.31 86 PHE A N 1
ATOM 672 C CA . PHE A 1 86 ? -8.054 6.192 2.542 1.00 98.31 86 PHE A CA 1
ATOM 673 C C . PHE A 1 86 ? -8.616 6.263 3.965 1.00 98.31 86 PHE A C 1
ATOM 675 O O . PHE A 1 86 ? -8.295 5.441 4.823 1.00 98.31 86 PHE A O 1
ATOM 682 N N . ARG A 1 87 ? -9.462 7.254 4.240 1.00 97.19 87 ARG A N 1
ATOM 683 C CA . ARG A 1 87 ? -10.279 7.327 5.457 1.00 97.19 87 ARG A CA 1
ATOM 684 C C . ARG A 1 87 ? -11.611 7.974 5.106 1.00 97.19 87 ARG A C 1
ATOM 686 O O . ARG A 1 87 ? -11.625 9.110 4.636 1.00 97.19 87 ARG A O 1
ATOM 693 N N . GLY A 1 88 ? -12.713 7.254 5.321 1.00 95.31 88 GLY A N 1
ATOM 694 C CA . GLY A 1 88 ? -14.053 7.735 4.969 1.00 95.31 88 GLY A CA 1
ATOM 695 C C . GLY A 1 88 ? -14.172 8.108 3.488 1.00 95.31 88 GLY A C 1
ATOM 696 O O . GLY A 1 88 ? -14.700 9.167 3.168 1.00 95.31 88 GLY A O 1
ATOM 697 N N . GLY A 1 89 ? -13.584 7.306 2.592 1.00 92.44 89 GLY A N 1
ATOM 698 C CA . GLY A 1 89 ? -13.573 7.565 1.147 1.00 92.44 89 GLY A CA 1
ATOM 699 C C . GLY A 1 89 ? -12.592 8.645 0.665 1.00 92.44 89 GLY A C 1
ATOM 700 O O . GLY A 1 89 ? -12.401 8.793 -0.541 1.00 92.44 89 GLY A O 1
ATOM 701 N N . LYS A 1 90 ? -11.914 9.375 1.561 1.00 97.19 90 LYS A N 1
ATOM 702 C CA . LYS A 1 90 ? -10.907 10.379 1.186 1.00 97.19 90 LYS A CA 1
ATOM 703 C C . LYS A 1 90 ? -9.509 9.770 1.137 1.00 97.19 90 LYS A C 1
ATOM 705 O O . LYS A 1 90 ? -9.094 9.126 2.097 1.00 97.19 90 LYS A O 1
ATOM 710 N N . TYR A 1 91 ? -8.768 10.017 0.057 1.00 95.81 91 TYR A N 1
ATOM 711 C CA . TYR A 1 91 ? -7.353 9.647 -0.047 1.00 95.81 91 TYR A CA 1
ATOM 712 C C . TYR A 1 91 ? -6.512 10.445 0.959 1.00 95.81 91 TYR A C 1
ATOM 714 O O . TYR A 1 91 ? -6.623 11.671 1.024 1.00 95.81 91 TYR A O 1
ATOM 722 N N . ILE A 1 92 ? -5.700 9.745 1.751 1.00 97.06 92 ILE A N 1
ATOM 723 C CA . ILE A 1 92 ? -4.860 10.327 2.810 1.00 97.06 92 ILE A CA 1
ATOM 724 C C . ILE A 1 92 ? -3.379 10.308 2.427 1.00 97.06 92 ILE A C 1
ATOM 726 O O . ILE A 1 92 ? -2.629 11.181 2.859 1.00 97.06 92 ILE A O 1
ATOM 730 N N . GLY A 1 93 ? -2.966 9.311 1.648 1.00 96.81 93 GLY A N 1
ATOM 731 C CA . GLY A 1 93 ? -1.590 9.138 1.210 1.00 96.81 93 GLY A CA 1
ATOM 732 C C . GLY A 1 93 ? -1.279 7.686 0.868 1.00 96.81 93 GLY A C 1
ATOM 733 O O . GLY A 1 93 ? -2.179 6.854 0.703 1.00 96.81 93 GLY A O 1
ATOM 734 N N . GLU A 1 94 ? 0.003 7.377 0.757 1.00 97.75 94 GLU A N 1
ATOM 735 C CA . GLU A 1 94 ? 0.486 6.067 0.355 1.00 97.75 94 GLU A CA 1
ATOM 736 C C . GLU A 1 94 ? 1.894 5.755 0.850 1.00 97.75 94 GLU A C 1
ATOM 738 O O . GLU A 1 94 ? 2.677 6.658 1.127 1.00 97.75 94 GLU A O 1
ATOM 743 N N . TYR A 1 95 ? 2.222 4.465 0.872 1.00 96.62 95 TYR A N 1
ATOM 744 C CA . TYR A 1 95 ? 3.606 3.998 0.865 1.00 96.62 95 TYR A CA 1
ATOM 745 C C . TYR A 1 95 ? 3.924 3.481 -0.542 1.00 96.62 95 TYR A C 1
ATOM 747 O O . TYR A 1 95 ? 3.261 2.528 -0.982 1.00 96.62 95 TYR A O 1
ATOM 755 N N . PRO A 1 96 ? 4.854 4.105 -1.288 1.00 94.38 96 PRO A N 1
ATOM 756 C CA . PRO A 1 96 ? 5.437 3.450 -2.449 1.00 94.38 96 PRO A CA 1
ATOM 757 C C . PRO A 1 96 ? 6.217 2.231 -1.949 1.00 94.38 96 PRO A C 1
ATOM 759 O O . PRO A 1 96 ? 6.814 2.286 -0.888 1.00 94.38 96 PRO A O 1
ATOM 762 N N . LEU A 1 97 ? 6.127 1.115 -2.661 1.00 92.50 97 LEU A N 1
ATOM 763 C CA . LEU A 1 97 ? 6.977 -0.047 -2.439 1.00 92.50 97 LEU A CA 1
ATOM 764 C C . LEU A 1 97 ? 7.755 -0.289 -3.730 1.00 92.50 97 LEU A C 1
ATOM 766 O O . LEU A 1 97 ? 7.188 -0.123 -4.823 1.00 92.50 97 LEU A O 1
ATOM 770 N N . SER A 1 98 ? 9.003 -0.726 -3.603 1.00 85.56 98 SER A N 1
ATOM 771 C CA . SER A 1 98 ? 9.915 -0.955 -4.730 1.00 85.56 98 SER A CA 1
ATOM 772 C C . SER A 1 98 ? 10.129 -2.455 -5.009 1.00 85.56 98 SER A C 1
ATOM 774 O O . SER A 1 98 ? 11.182 -3.000 -4.702 1.00 85.56 98 SER A O 1
ATOM 776 N N . PRO A 1 99 ? 9.146 -3.180 -5.587 1.00 80.00 99 PRO A N 1
ATOM 777 C CA . PRO A 1 99 ? 9.344 -4.580 -5.961 1.00 80.00 99 PRO A CA 1
ATOM 778 C C . PRO A 1 99 ? 10.379 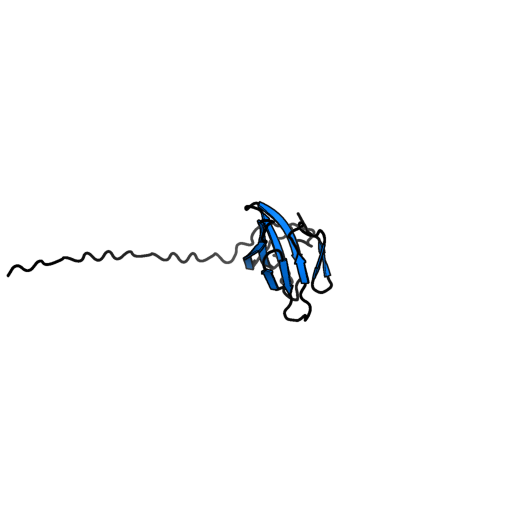-4.712 -7.097 1.00 80.00 99 PRO A C 1
ATOM 780 O O . PRO A 1 99 ? 10.475 -3.806 -7.933 1.00 80.00 99 PRO A O 1
ATOM 783 N N . PRO A 1 100 ? 11.059 -5.868 -7.239 1.00 82.56 100 PRO A N 1
ATOM 784 C CA . PRO A 1 100 ? 10.831 -7.136 -6.531 1.00 82.56 100 PRO A CA 1
ATOM 785 C C . PRO A 1 100 ? 11.560 -7.259 -5.174 1.00 82.56 100 PRO A C 1
ATOM 787 O O . PRO A 1 100 ? 12.606 -6.644 -4.997 1.00 82.56 100 PRO A O 1
ATOM 790 N N . PRO A 1 101 ? 11.067 -8.111 -4.247 1.00 88.06 101 PRO A N 1
ATOM 791 C CA . PRO A 1 101 ? 9.880 -8.964 -4.356 1.00 88.06 101 PRO A CA 1
ATOM 792 C C . PRO A 1 101 ? 8.570 -8.191 -4.142 1.00 88.06 101 PRO A C 1
ATOM 794 O O . PRO A 1 101 ? 8.539 -7.085 -3.606 1.00 88.06 101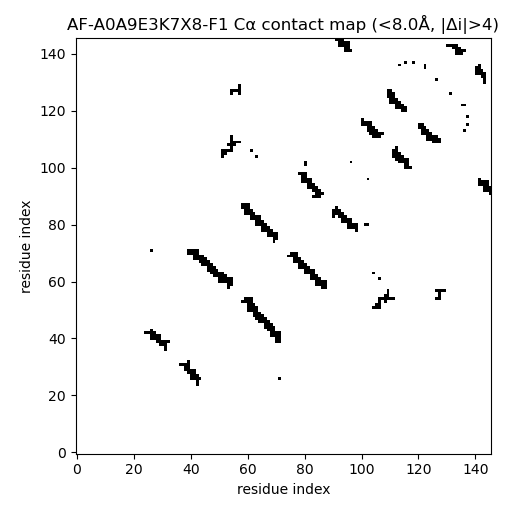 PRO A O 1
ATOM 797 N N . VAL A 1 102 ? 7.456 -8.777 -4.585 1.00 91.12 102 VAL A N 1
ATOM 798 C CA . VAL A 1 102 ? 6.122 -8.219 -4.323 1.00 91.12 102 VAL A CA 1
ATOM 799 C C . VAL A 1 102 ? 5.769 -8.427 -2.853 1.00 91.12 102 VAL A C 1
ATOM 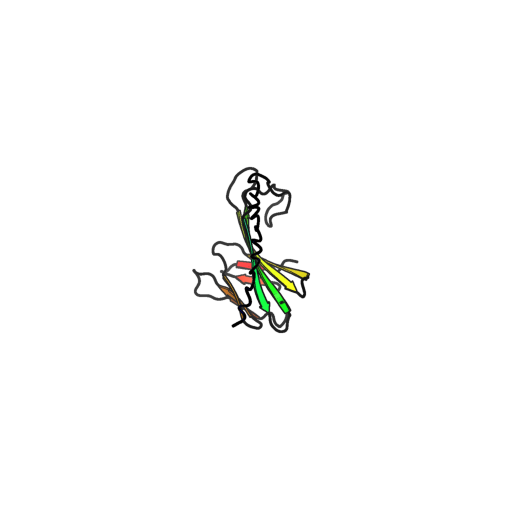801 O O . VAL A 1 102 ? 5.947 -9.515 -2.309 1.00 91.12 102 VAL A O 1
ATOM 804 N N . VAL A 1 103 ? 5.226 -7.393 -2.216 1.00 94.44 103 VAL A N 1
ATOM 805 C CA . VAL A 1 103 ? 4.842 -7.435 -0.807 1.00 94.44 103 VAL A CA 1
ATOM 806 C C . VAL A 1 103 ? 3.376 -7.848 -0.693 1.00 94.44 103 VAL A C 1
ATOM 808 O O . VAL A 1 103 ? 2.464 -7.195 -1.202 1.00 94.44 103 VAL A O 1
ATOM 811 N N . ASN A 1 104 ? 3.116 -8.942 0.003 1.00 95.38 104 ASN A N 1
ATOM 812 C CA . ASN A 1 104 ? 1.788 -9.351 0.422 1.00 95.38 104 ASN A CA 1
ATOM 813 C C . ASN A 1 104 ? 1.289 -8.440 1.548 1.00 95.38 104 ASN A C 1
ATOM 815 O O . ASN A 1 104 ? 1.987 -8.195 2.531 1.00 95.38 104 ASN A O 1
ATOM 819 N N . ILE A 1 105 ? 0.062 -7.941 1.391 1.00 97.19 105 ILE A N 1
ATOM 820 C CA . ILE A 1 105 ? -0.561 -6.976 2.301 1.00 97.19 105 ILE A CA 1
ATOM 821 C C . ILE A 1 105 ? -1.811 -7.610 2.904 1.00 97.19 105 ILE A C 1
ATOM 823 O O . ILE A 1 105 ? -2.705 -8.048 2.172 1.00 97.19 105 ILE A O 1
ATOM 827 N N . ALA A 1 106 ? -1.897 -7.607 4.232 1.00 97.62 106 ALA A N 1
ATOM 828 C CA . ALA A 1 106 ? -3.068 -8.052 4.975 1.00 97.62 106 ALA A CA 1
ATOM 829 C C . ALA A 1 106 ? -3.397 -7.093 6.123 1.00 97.62 106 ALA A C 1
ATOM 831 O O . ALA A 1 106 ? -2.517 -6.468 6.710 1.00 97.62 106 ALA A O 1
ATOM 832 N N . VAL A 1 107 ? -4.674 -7.005 6.485 1.00 97.94 107 VAL A N 1
ATOM 833 C CA . VAL A 1 107 ? -5.133 -6.255 7.660 1.00 97.94 107 VAL A CA 1
ATOM 834 C C . VAL A 1 107 ? -5.640 -7.234 8.713 1.00 97.94 107 VAL A C 1
ATOM 836 O O . VAL A 1 107 ? -6.449 -8.109 8.412 1.00 97.94 107 VAL A O 1
ATOM 839 N N . ARG A 1 108 ? -5.184 -7.078 9.960 1.00 96.50 108 ARG A N 1
ATOM 840 C CA . ARG A 1 108 ? -5.673 -7.832 11.124 1.00 96.50 108 ARG A CA 1
ATOM 841 C C . ARG A 1 108 ? -5.967 -6.880 12.280 1.00 96.50 108 ARG A C 1
ATOM 843 O O . ARG A 1 108 ? -5.066 -6.429 12.985 1.00 96.50 108 ARG A O 1
ATOM 850 N N . GLY A 1 109 ? -7.246 -6.560 12.473 1.00 95.12 109 GLY A N 1
ATOM 851 C CA . GLY A 1 109 ? -7.686 -5.622 13.507 1.00 95.12 109 GLY A CA 1
ATOM 852 C C . GLY A 1 109 ? -7.061 -4.236 13.318 1.00 95.12 109 GLY A C 1
ATOM 853 O O . GLY A 1 109 ? -7.323 -3.566 12.324 1.00 95.12 109 GLY A O 1
ATOM 854 N N . ALA A 1 110 ? -6.229 -3.814 14.273 1.00 95.19 110 ALA A N 1
ATOM 855 C CA . ALA A 1 110 ? -5.525 -2.528 14.235 1.00 95.19 110 ALA A CA 1
ATOM 856 C C . ALA A 1 110 ? -4.169 -2.584 13.496 1.00 95.19 110 ALA A C 1
ATOM 858 O O . ALA A 1 110 ? -3.457 -1.577 13.442 1.00 95.19 110 ALA A O 1
ATOM 859 N N . ARG A 1 111 ? -3.783 -3.754 12.966 1.00 96.69 111 ARG A N 1
ATOM 860 C CA . ARG A 1 111 ? -2.463 -3.987 12.372 1.00 96.69 111 ARG A CA 1
ATOM 861 C C . ARG A 1 111 ? -2.532 -4.153 10.860 1.00 96.69 111 ARG A C 1
ATOM 863 O O . ARG A 1 111 ? -3.400 -4.856 10.342 1.00 96.69 111 ARG A O 1
ATOM 870 N N . LEU A 1 112 ? -1.572 -3.540 10.182 1.00 97.25 112 LEU A N 1
ATOM 871 C CA . LEU A 1 112 ? -1.220 -3.813 8.795 1.00 97.25 112 LEU A CA 1
ATOM 872 C C . LEU A 1 112 ? -0.027 -4.772 8.793 1.00 97.25 112 LEU A C 1
ATOM 874 O O . LEU A 1 112 ? 0.979 -4.500 9.442 1.00 97.25 112 LEU A O 1
ATOM 878 N N . ILE A 1 113 ? -0.160 -5.896 8.099 1.00 97.25 113 ILE A N 1
ATOM 879 C CA . ILE A 1 113 ? 0.860 -6.937 7.992 1.00 97.25 113 ILE A CA 1
ATOM 880 C C . ILE A 1 113 ? 1.405 -6.913 6.573 1.00 97.25 113 ILE A C 1
ATOM 882 O O . ILE A 1 113 ? 0.634 -7.012 5.615 1.00 97.25 113 ILE A O 1
ATOM 886 N N . LEU A 1 114 ? 2.723 -6.789 6.469 1.00 96.06 114 LEU A N 1
ATOM 887 C CA . LEU A 1 114 ? 3.479 -6.799 5.227 1.00 96.06 114 LEU A CA 1
ATOM 888 C C . LEU A 1 114 ? 4.434 -7.990 5.259 1.00 96.06 114 LEU A C 1
ATOM 890 O O . LEU A 1 114 ? 5.156 -8.187 6.237 1.00 96.06 114 LEU A O 1
ATOM 894 N N . SER A 1 115 ? 4.426 -8.798 4.210 1.00 94.19 115 SER A N 1
ATOM 895 C CA . SER A 1 115 ? 5.305 -9.963 4.095 1.00 94.19 115 SER A CA 1
ATOM 896 C C . SER A 1 115 ? 5.685 -10.198 2.646 1.00 94.19 115 SER A C 1
ATOM 898 O O . SER A 1 115 ? 4.899 -9.896 1.760 1.00 94.19 115 SER A O 1
ATOM 900 N N . THR A 1 116 ? 6.847 -10.771 2.388 1.00 90.25 116 THR A N 1
ATOM 901 C CA . THR A 1 116 ? 7.246 -11.232 1.052 1.00 90.25 116 THR A CA 1
ATOM 902 C C . THR A 1 116 ? 7.338 -12.753 1.092 1.00 90.25 116 THR A C 1
ATOM 904 O O . THR A 1 116 ? 7.513 -13.323 2.168 1.00 90.25 116 THR A O 1
ATOM 907 N N . ASP A 1 117 ? 7.155 -13.422 -0.045 1.00 82.31 117 ASP A N 1
ATOM 908 C CA . ASP A 1 117 ? 7.204 -14.892 -0.082 1.00 82.31 117 ASP A CA 1
ATOM 909 C C . ASP A 1 117 ? 8.622 -15.421 0.202 1.00 82.31 117 ASP A C 1
ATOM 911 O O . ASP A 1 117 ? 8.778 -16.492 0.779 1.00 82.31 117 ASP A O 1
ATOM 915 N N . ASP A 1 118 ? 9.640 -14.616 -0.117 1.00 74.81 118 ASP A N 1
ATOM 916 C CA . ASP A 1 118 ? 11.057 -14.962 0.034 1.00 74.81 118 ASP A CA 1
ATOM 917 C C . ASP A 1 118 ? 11.660 -14.560 1.393 1.00 74.81 118 ASP A C 1
ATOM 919 O O . ASP A 1 118 ? 12.844 -14.797 1.630 1.00 74.81 118 ASP A O 1
ATOM 923 N N . ALA A 1 119 ? 10.895 -13.914 2.286 1.00 67.00 119 ALA A N 1
ATOM 924 C CA . ALA A 1 119 ? 11.405 -13.488 3.589 1.00 67.00 119 ALA A CA 1
ATOM 925 C C . ALA A 1 119 ? 10.642 -14.121 4.752 1.00 67.00 119 ALA A C 1
ATOM 927 O O . ALA A 1 119 ? 9.434 -13.946 4.911 1.00 67.00 119 ALA A O 1
ATOM 928 N N . ASP A 1 120 ? 11.396 -14.702 5.685 1.00 70.88 120 ASP A N 1
ATOM 929 C CA . ASP A 1 120 ? 10.871 -15.181 6.972 1.00 70.88 120 ASP A CA 1
ATOM 930 C C . ASP A 1 120 ? 10.337 -14.043 7.862 1.00 70.88 120 ASP A C 1
ATOM 932 O O . ASP A 1 120 ? 9.672 -14.269 8.877 1.00 70.88 120 ASP A O 1
ATOM 936 N N . ARG A 1 121 ? 10.637 -12.786 7.510 1.00 77.44 121 ARG A N 1
ATOM 937 C CA . ARG A 1 121 ? 10.310 -11.609 8.315 1.00 77.44 121 ARG A CA 1
ATOM 938 C C . ARG A 1 121 ? 9.020 -10.952 7.845 1.00 77.44 121 ARG A C 1
ATOM 940 O O . ARG A 1 121 ? 8.935 -10.393 6.755 1.00 77.44 121 ARG A O 1
ATOM 947 N N . LYS A 1 122 ? 8.036 -10.944 8.742 1.00 89.94 122 LYS A N 1
ATOM 948 C CA . LYS A 1 122 ? 6.810 -10.151 8.616 1.00 89.94 122 LYS A CA 1
ATOM 949 C C . LYS A 1 122 ? 7.004 -8.807 9.302 1.00 89.94 122 LYS A C 1
ATOM 951 O O . LYS A 1 122 ? 7.493 -8.747 10.428 1.00 89.94 122 LYS A O 1
ATOM 956 N N . VAL A 1 123 ? 6.578 -7.741 8.641 1.00 92.94 123 VAL A N 1
ATOM 957 C CA . VAL A 1 123 ? 6.518 -6.400 9.221 1.00 92.94 123 VAL A CA 1
ATOM 958 C C . VAL A 1 123 ? 5.085 -6.153 9.668 1.00 92.94 123 VAL A C 1
ATOM 960 O O . VAL A 1 123 ? 4.153 -6.203 8.865 1.00 92.94 123 VAL A O 1
ATOM 963 N N . GLU A 1 124 ? 4.899 -5.890 10.958 1.00 95.31 124 GLU A N 1
ATOM 964 C CA . GLU A 1 124 ? 3.600 -5.533 11.523 1.00 95.31 124 GLU A CA 1
ATOM 965 C C . GLU A 1 124 ? 3.586 -4.063 11.936 1.00 95.31 124 GLU A C 1
ATOM 967 O O . GLU A 1 124 ? 4.355 -3.626 12.791 1.00 95.31 124 GLU A O 1
ATOM 972 N N . LEU A 1 125 ? 2.666 -3.297 11.359 1.00 94.88 125 LEU A N 1
ATOM 973 C CA . LEU A 1 125 ? 2.481 -1.883 11.652 1.00 94.88 125 LEU A CA 1
ATOM 974 C C . LEU A 1 125 ? 1.195 -1.703 12.452 1.00 94.88 125 LEU A C 1
ATOM 976 O O . LEU A 1 125 ? 0.101 -1.997 11.969 1.00 94.88 125 LEU A O 1
ATOM 980 N N . ASN A 1 126 ? 1.307 -1.202 13.680 1.00 95.00 126 ASN A N 1
ATOM 981 C CA . ASN A 1 126 ? 0.147 -0.854 14.493 1.00 95.00 126 ASN A CA 1
ATOM 982 C C . ASN A 1 126 ? -0.349 0.551 14.126 1.00 95.00 126 ASN A C 1
ATOM 984 O O . ASN A 1 126 ? 0.221 1.551 14.557 1.00 95.00 126 ASN A O 1
ATOM 988 N N . LEU A 1 127 ? -1.446 0.621 13.372 1.00 94.69 127 LEU A N 1
ATOM 989 C CA . LEU A 1 127 ? -1.987 1.872 12.832 1.00 94.69 127 LEU A CA 1
ATOM 990 C C . LEU A 1 127 ? -3.071 2.497 13.728 1.00 94.69 127 LEU A C 1
ATOM 992 O O . LEU A 1 127 ? -3.823 3.374 13.296 1.00 94.69 127 LEU A O 1
ATOM 996 N N . SER A 1 128 ? -3.174 2.056 14.986 1.00 91.06 128 SER A N 1
ATOM 997 C CA . SER A 1 128 ? -4.121 2.621 15.960 1.00 91.06 128 SER A CA 1
ATOM 998 C C . SER A 1 128 ? -3.737 4.027 16.433 1.00 91.06 128 SER A C 1
ATOM 1000 O O . SER A 1 128 ? -4.618 4.804 16.789 1.00 91.06 128 SER A O 1
ATOM 1002 N N . LYS A 1 129 ? -2.441 4.368 16.404 1.00 89.81 129 LYS A N 1
ATOM 1003 C CA . LYS A 1 129 ? -1.903 5.684 16.799 1.00 89.81 129 LYS A CA 1
ATOM 1004 C C . LYS A 1 129 ? -1.697 6.644 15.619 1.00 89.81 129 LYS A C 1
ATOM 1006 O O . LYS A 1 129 ? -1.230 7.759 15.817 1.00 89.81 129 LYS A O 1
ATOM 1011 N N . GLY A 1 130 ? -2.041 6.219 14.404 1.00 93.75 130 GLY A N 1
ATOM 1012 C CA . GLY A 1 130 ? -1.794 6.964 13.171 1.00 93.75 130 GLY A CA 1
ATOM 1013 C C . GLY A 1 130 ? -0.898 6.206 12.194 1.00 93.75 130 GLY A C 1
ATOM 1014 O O . GLY A 1 130 ? -0.531 5.055 12.429 1.00 93.75 130 GLY A O 1
ATOM 1015 N N . LEU A 1 131 ? -0.590 6.862 11.077 1.00 96.00 131 LEU A N 1
ATOM 1016 C CA . LEU A 1 131 ? 0.259 6.326 10.015 1.00 96.00 131 LEU A CA 1
ATOM 1017 C C . LEU A 1 131 ? 1.722 6.707 10.293 1.00 96.00 131 LEU A C 1
ATOM 1019 O O . LEU A 1 131 ? 2.002 7.902 10.419 1.00 96.00 131 LEU A O 1
ATOM 1023 N N . PRO A 1 132 ? 2.649 5.739 10.401 1.00 96.19 132 PRO A N 1
ATOM 1024 C CA . PRO A 1 132 ? 4.074 6.029 10.524 1.00 96.19 132 PRO A CA 1
ATOM 1025 C C . PRO A 1 132 ? 4.581 6.864 9.345 1.00 96.19 132 PRO A C 1
ATOM 1027 O O . PRO A 1 132 ? 4.243 6.585 8.199 1.00 96.19 132 PRO A O 1
ATOM 1030 N N . ALA A 1 133 ? 5.432 7.857 9.599 1.00 96.94 133 ALA A N 1
ATOM 1031 C CA . ALA A 1 133 ? 6.045 8.626 8.514 1.00 96.94 133 ALA A CA 1
ATOM 1032 C C . ALA A 1 133 ? 6.971 7.764 7.641 1.00 96.94 133 ALA A C 1
ATOM 1034 O O . ALA A 1 133 ? 7.141 8.062 6.466 1.00 96.94 133 ALA A O 1
ATOM 1035 N N . ARG A 1 134 ? 7.549 6.704 8.220 1.00 95.94 134 ARG A N 1
ATOM 1036 C CA . ARG A 1 134 ? 8.461 5.767 7.563 1.00 95.94 134 ARG A CA 1
ATOM 1037 C C . ARG A 1 134 ? 8.183 4.346 8.006 1.00 95.94 134 ARG A C 1
ATOM 1039 O O . ARG A 1 134 ? 7.825 4.128 9.166 1.00 95.94 134 ARG A O 1
ATOM 1046 N N . ILE A 1 135 ? 8.388 3.398 7.105 1.00 94.81 135 ILE A N 1
ATOM 1047 C CA . ILE A 1 135 ? 8.331 1.963 7.384 1.00 94.81 135 ILE A CA 1
ATOM 1048 C C . ILE A 1 135 ? 9.570 1.289 6.791 1.00 94.81 135 ILE A C 1
ATOM 1050 O O . ILE A 1 135 ? 10.102 1.760 5.795 1.00 94.81 135 ILE A O 1
ATOM 1054 N N . LEU A 1 136 ? 10.043 0.210 7.413 1.00 92.69 136 LEU A N 1
ATOM 1055 C CA . LEU A 1 136 ? 11.130 -0.611 6.879 1.00 92.69 136 LEU A CA 1
ATOM 1056 C C . LEU A 1 136 ? 10.515 -1.897 6.333 1.00 92.69 136 LEU A C 1
ATOM 1058 O O . LEU A 1 136 ? 9.981 -2.689 7.111 1.00 92.69 136 LEU A O 1
ATOM 1062 N N . VAL A 1 137 ? 10.560 -2.097 5.020 1.00 90.50 137 VAL A N 1
ATOM 1063 C CA . VAL A 1 137 ? 9.992 -3.269 4.344 1.00 90.50 137 VAL A CA 1
ATOM 1064 C C . VAL A 1 137 ? 11.077 -3.872 3.472 1.00 90.50 137 VAL A C 1
ATOM 1066 O O . VAL A 1 137 ? 11.681 -3.178 2.670 1.00 90.50 137 VAL A O 1
ATOM 1069 N N . ASN A 1 138 ? 11.361 -5.161 3.661 1.00 86.75 138 ASN A N 1
ATOM 1070 C CA . ASN A 1 138 ? 12.411 -5.862 2.914 1.00 86.75 138 ASN A CA 1
ATOM 1071 C C . ASN A 1 138 ? 13.802 -5.179 2.960 1.00 86.75 138 ASN A C 1
ATOM 1073 O O . ASN A 1 138 ? 14.559 -5.219 2.000 1.00 86.75 138 ASN A O 1
ATOM 1077 N N . GLY A 1 139 ? 14.141 -4.529 4.078 1.00 86.56 139 GLY A N 1
ATOM 1078 C CA . GLY A 1 139 ? 15.413 -3.807 4.223 1.00 86.56 139 GLY A CA 1
ATOM 1079 C C . GLY A 1 139 ? 15.434 -2.408 3.597 1.00 86.56 139 GLY A C 1
ATOM 1080 O O . GLY A 1 139 ? 16.418 -1.696 3.780 1.00 86.56 139 GLY A O 1
ATOM 1081 N N . GLU A 1 140 ? 14.350 -1.980 2.950 1.00 88.38 140 GLU A N 1
ATOM 1082 C CA . GLU A 1 140 ? 14.213 -0.651 2.354 1.00 88.38 140 GLU A CA 1
ATOM 1083 C C . GLU A 1 140 ? 13.318 0.254 3.203 1.00 88.38 140 GLU A C 1
ATOM 1085 O O . GLU A 1 140 ? 12.313 -0.179 3.778 1.00 88.38 140 GLU A O 1
ATOM 1090 N N . VAL A 1 141 ? 13.717 1.522 3.323 1.00 92.44 141 VAL A N 1
ATOM 1091 C CA . VAL A 1 141 ? 12.954 2.538 4.051 1.00 92.44 141 VAL A CA 1
ATOM 1092 C C . VAL A 1 141 ? 11.992 3.208 3.084 1.00 92.44 141 VAL A C 1
ATOM 1094 O O . VAL A 1 141 ? 12.424 3.851 2.135 1.00 92.44 141 VAL A O 1
ATOM 1097 N N . GLU A 1 142 ? 10.701 3.109 3.380 1.00 93.38 142 GLU A N 1
ATOM 1098 C CA . GLU A 1 142 ? 9.635 3.690 2.571 1.00 93.38 142 GLU A CA 1
ATOM 1099 C C . GLU A 1 142 ? 8.964 4.837 3.329 1.00 93.38 142 GLU A C 1
ATOM 1101 O O . GLU A 1 142 ? 8.441 4.660 4.438 1.00 93.38 142 GLU A O 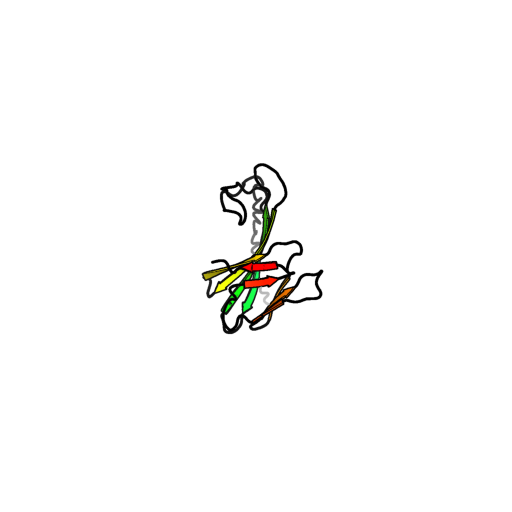1
ATOM 1106 N N . ASP A 1 143 ? 8.979 6.027 2.730 1.00 94.94 143 ASP A N 1
ATOM 1107 C CA . ASP A 1 143 ? 8.349 7.226 3.278 1.00 94.94 143 ASP A CA 1
ATOM 1108 C C . ASP A 1 143 ? 6.849 7.275 2.942 1.00 94.94 143 ASP A C 1
ATOM 1110 O O . ASP A 1 143 ? 6.405 6.947 1.839 1.00 94.94 143 ASP A O 1
ATOM 1114 N N . PHE A 1 144 ? 6.050 7.759 3.890 1.00 95.81 144 PHE A N 1
ATOM 1115 C CA . PHE A 1 144 ? 4.642 8.052 3.660 1.00 95.81 144 PHE A CA 1
ATOM 1116 C C . PHE A 1 144 ? 4.485 9.315 2.803 1.00 95.81 144 PHE A C 1
ATOM 1118 O O . PHE A 1 144 ? 4.791 10.424 3.248 1.00 95.81 144 PHE A O 1
ATOM 1125 N N . ALA A 1 145 ? 3.944 9.163 1.596 1.00 92.69 145 ALA A N 1
ATOM 1126 C CA . ALA A 1 145 ? 3.684 10.254 0.662 1.00 92.69 145 ALA A CA 1
ATOM 1127 C C . ALA A 1 145 ? 2.211 10.694 0.714 1.00 92.69 145 ALA A C 1
ATOM 1129 O O . ALA A 1 145 ? 1.311 9.854 0.734 1.00 92.69 145 ALA A O 1
ATOM 1130 N N . ARG A 1 146 ? 1.955 12.008 0.714 1.00 87.88 146 ARG A N 1
ATOM 1131 C CA . ARG A 1 146 ? 0.603 12.597 0.696 1.00 87.88 146 ARG A CA 1
ATOM 1132 C C . ARG A 1 146 ? 0.219 13.091 -0.692 1.00 87.88 146 ARG A C 1
ATOM 1134 O O . ARG A 1 146 ? 1.089 13.689 -1.358 1.00 87.88 146 ARG A O 1
#

Sequence (146 aa):
MRSIIAAIVTMIVLFSSTVAHASTKQCLAKRRAAGFSGKEWLCNKTSTFRFVGRISRSGYEIYDYRYRFLPHAGGAMHGGQRIKIFRGGKYIGEYPLSPPPVVNIAVRGARLILSTDDADRKVELNLSKGLPARILVNGEVEDFAR

Secondary structure (DSSP, 8-state):
-----------------------TT-PBP----TT-SS---EEEEEEEEEEEEE-TTT-EEEEEEEEEEEETT--PPEEEEEEEEEETTEEEEEEEE-PSSPPEEEEETTEEEEE-TT-SPPEEEEGGG---SEEEETTEEEE-B-

Radius of gyration: 23.22 Å; Cα contacts (8 Å, |Δi|>4): 268; chains: 1; bounding box: 80×46×46 Å

Mean predicted aligned error: 12.58 Å